Protein AF-A0A0B6YJW4-F1 (afdb_monomer_lite)

Radius of gyration: 11.22 Å; chains: 1; bounding box: 26×23×28 Å

Structure (mmCIF, N/CA/C/O backbone):
data_AF-A0A0B6YJW4-F1
#
_entry.id   AF-A0A0B6YJW4-F1
#
loop_
_atom_site.group_PDB
_atom_site.id
_atom_site.type_symbol
_atom_site.label_atom_id
_atom_site.label_alt_id
_atom_site.label_comp_id
_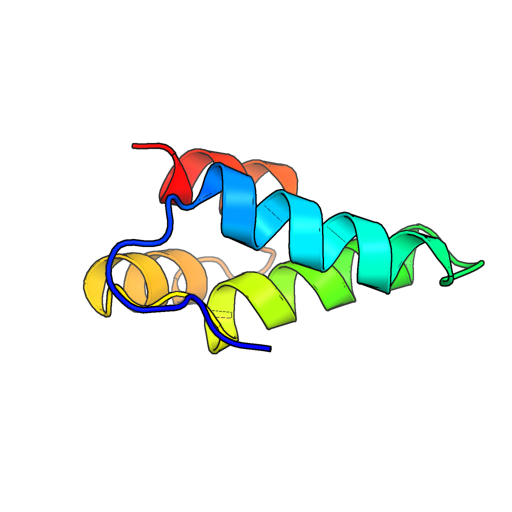atom_site.label_asym_id
_atom_site.label_entity_id
_atom_site.label_seq_id
_atom_site.pdbx_PDB_ins_code
_atom_site.Cartn_x
_atom_site.Cartn_y
_atom_site.Cartn_z
_atom_site.occupancy
_atom_site.B_iso_or_equiv
_atom_site.auth_seq_id
_atom_site.auth_comp_id
_atom_site.auth_asym_id
_atom_site.auth_atom_id
_atom_site.pdbx_PDB_model_num
ATOM 1 N N . PHE A 1 1 ? 9.687 0.879 4.960 1.00 74.50 1 PHE A N 1
ATOM 2 C CA . PHE A 1 1 ? 8.933 2.138 4.853 1.00 74.50 1 PHE A CA 1
ATOM 3 C C . PHE A 1 1 ? 7.522 1.841 5.321 1.00 74.50 1 PHE A C 1
ATOM 5 O O . PHE A 1 1 ? 6.942 0.892 4.813 1.00 74.50 1 PHE A O 1
ATOM 12 N N . LYS A 1 2 ? 7.040 2.530 6.356 1.00 85.44 2 LYS A N 1
ATOM 13 C CA . LYS A 1 2 ? 5.694 2.360 6.922 1.00 85.44 2 LYS A CA 1
ATOM 14 C C . LYS A 1 2 ? 5.095 3.747 7.123 1.00 85.44 2 LYS A C 1
ATOM 16 O O . LYS A 1 2 ? 5.858 4.676 7.391 1.00 85.44 2 LYS A O 1
ATOM 21 N N . GLN A 1 3 ? 3.779 3.858 7.009 1.00 86.69 3 GLN A N 1
ATOM 22 C CA . GLN A 1 3 ? 3.057 5.098 7.257 1.00 86.69 3 GLN A CA 1
ATOM 23 C C . GLN A 1 3 ? 3.259 5.538 8.712 1.00 86.69 3 GLN A C 1
ATOM 25 O O . GLN A 1 3 ? 3.086 4.747 9.648 1.00 86.69 3 GLN A O 1
ATOM 30 N N . LYS A 1 4 ? 3.659 6.794 8.911 1.00 88.50 4 LYS A N 1
ATOM 31 C CA . LYS A 1 4 ? 3.897 7.370 10.239 1.00 88.50 4 LYS A CA 1
ATOM 32 C C . LYS A 1 4 ? 2.579 7.683 10.963 1.00 88.50 4 LYS A C 1
ATOM 34 O O . LYS A 1 4 ? 1.524 7.799 10.336 1.00 88.50 4 LYS A O 1
ATOM 39 N N . PRO A 1 5 ? 2.604 7.847 12.299 1.00 85.31 5 PRO A N 1
ATOM 40 C CA . PRO A 1 5 ? 1.436 8.322 13.027 1.00 85.31 5 PRO A CA 1
ATOM 41 C C . PRO A 1 5 ? 0.977 9.691 12.511 1.00 85.31 5 PRO A C 1
ATOM 43 O O . PRO A 1 5 ? 1.804 10.586 12.355 1.00 85.31 5 PRO A O 1
ATOM 46 N N . CYS A 1 6 ? -0.327 9.832 12.246 1.00 85.06 6 CYS A N 1
ATOM 47 C CA . CYS A 1 6 ? -0.951 11.047 11.702 1.00 85.06 6 CYS A CA 1
ATOM 48 C C . CYS A 1 6 ? -0.431 11.478 10.316 1.00 85.06 6 CYS A C 1
ATOM 50 O O . CYS A 1 6 ? -0.622 12.622 9.920 1.00 85.06 6 CYS A O 1
ATOM 52 N N . GLU A 1 7 ? 0.248 10.591 9.586 1.00 86.75 7 GLU A N 1
ATOM 53 C CA . GLU A 1 7 ? 0.647 10.858 8.207 1.00 86.75 7 GLU A CA 1
ATOM 54 C C . GLU A 1 7 ? -0.504 10.557 7.255 1.00 86.75 7 GLU A C 1
ATOM 56 O O . GLU A 1 7 ? -0.999 9.430 7.214 1.00 86.75 7 GLU A O 1
ATOM 61 N N . ASP A 1 8 ? -0.881 11.551 6.455 1.00 87.44 8 ASP A N 1
ATOM 62 C CA . ASP A 1 8 ? -1.853 11.376 5.382 1.00 87.44 8 ASP A CA 1
ATOM 63 C C . ASP A 1 8 ? -1.369 10.335 4.373 1.00 87.44 8 ASP A C 1
ATOM 65 O O . ASP A 1 8 ? -0.187 10.296 4.006 1.00 87.44 8 ASP A O 1
ATOM 69 N N . PHE A 1 9 ? -2.295 9.520 3.870 1.00 85.12 9 PHE A N 1
ATOM 70 C CA . PHE A 1 9 ? -1.966 8.473 2.908 1.00 85.12 9 PHE A CA 1
ATOM 71 C C . PHE A 1 9 ? -1.275 9.036 1.656 1.00 85.12 9 PHE A C 1
ATOM 73 O O . PHE A 1 9 ? -0.264 8.495 1.215 1.00 85.12 9 PHE A O 1
ATOM 80 N N . SER A 1 10 ? -1.718 10.190 1.150 1.00 84.62 10 SER A N 1
ATOM 81 C CA . SER A 1 10 ? -1.099 10.873 0.006 1.00 84.62 10 SER A CA 1
ATOM 82 C C . SER A 1 10 ? 0.371 11.232 0.248 1.00 84.62 10 SER A C 1
ATOM 84 O O . SER A 1 10 ? 1.199 11.148 -0.661 1.00 84.62 10 SER A O 1
ATOM 86 N N . LYS A 1 11 ? 0.731 11.604 1.485 1.00 86.94 11 LYS A N 1
ATOM 87 C CA . LYS A 1 11 ? 2.115 11.922 1.864 1.00 86.94 11 LYS A CA 1
ATOM 88 C C . LYS A 1 11 ? 2.970 10.659 1.942 1.00 86.94 11 LYS A C 1
ATOM 90 O O . LYS A 1 11 ? 4.094 10.652 1.437 1.00 86.94 11 LYS A O 1
ATOM 95 N N . PHE A 1 12 ? 2.413 9.587 2.500 1.00 88.56 12 PHE A N 1
ATOM 96 C CA . PHE A 1 12 ? 3.034 8.267 2.508 1.00 88.56 12 PHE A CA 1
ATOM 97 C C . PHE A 1 12 ? 3.276 7.745 1.079 1.00 88.56 12 PHE A C 1
ATOM 99 O O . PHE A 1 12 ? 4.404 7.375 0.747 1.00 88.56 12 PHE A O 1
ATOM 106 N N . LEU A 1 13 ? 2.264 7.807 0.206 1.00 85.00 13 LEU A N 1
ATOM 107 C CA . LEU A 1 13 ? 2.339 7.389 -1.196 1.00 85.00 13 LEU A CA 1
ATOM 108 C C . LEU A 1 13 ? 3.394 8.177 -1.977 1.00 85.00 13 LEU A C 1
ATOM 110 O O . LEU A 1 13 ? 4.191 7.585 -2.701 1.00 85.00 13 LEU A O 1
ATOM 114 N N . ARG A 1 14 ? 3.464 9.500 -1.789 1.00 84.69 14 ARG A N 1
ATOM 115 C CA . ARG A 1 14 ? 4.496 10.332 -2.422 1.00 84.69 14 ARG A CA 1
ATOM 116 C C . ARG A 1 14 ? 5.904 9.909 -1.999 1.00 84.69 14 ARG A C 1
ATOM 118 O O . ARG A 1 14 ? 6.810 9.876 -2.826 1.00 84.69 14 ARG A O 1
ATOM 125 N N . GLY A 1 15 ? 6.086 9.541 -0.729 1.00 83.31 15 GLY A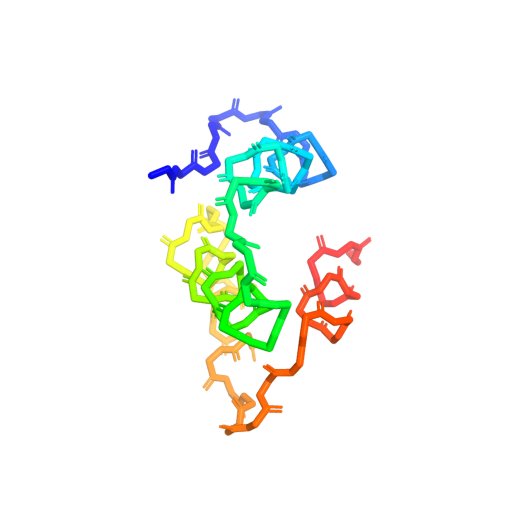 N 1
ATOM 126 C CA . GLY A 1 15 ? 7.340 8.969 -0.233 1.00 83.31 15 GLY A CA 1
ATOM 127 C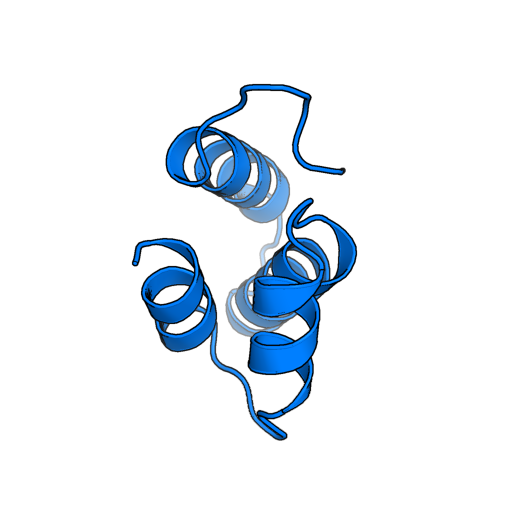 C . GLY A 1 15 ? 7.695 7.645 -0.916 1.00 83.31 15 GLY A C 1
ATOM 128 O O . GLY A 1 15 ? 8.849 7.440 -1.285 1.00 83.31 15 GLY A O 1
ATOM 129 N N . LEU A 1 16 ? 6.705 6.777 -1.143 1.00 83.50 16 LEU A N 1
ATOM 130 C CA . LEU A 1 16 ? 6.895 5.526 -1.883 1.00 83.50 16 LEU A CA 1
ATOM 131 C C . LEU A 1 16 ? 7.258 5.766 -3.352 1.00 83.50 16 LEU A C 1
ATOM 133 O O . LEU A 1 16 ? 8.186 5.137 -3.849 1.00 83.50 16 LEU A O 1
ATOM 137 N N . GLN A 1 17 ? 6.584 6.699 -4.024 1.00 78.12 17 GLN A N 1
ATOM 138 C CA . GLN A 1 17 ? 6.871 7.059 -5.416 1.00 78.12 17 GLN A CA 1
ATOM 139 C C . GLN A 1 17 ? 8.269 7.664 -5.579 1.00 78.12 17 GLN A C 1
ATOM 141 O O . GLN A 1 17 ? 8.966 7.326 -6.528 1.00 78.12 17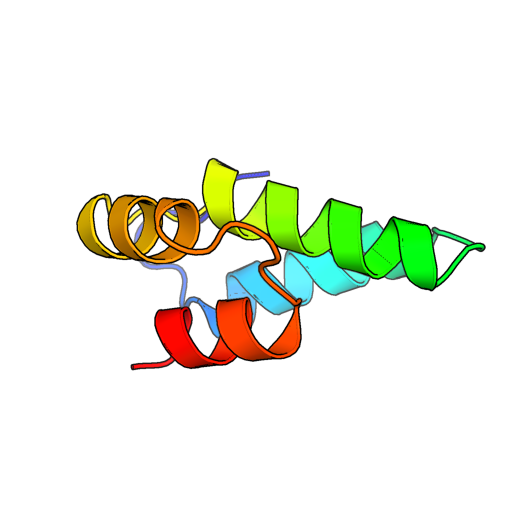 GLN A O 1
ATOM 146 N N . MET A 1 18 ? 8.726 8.507 -4.646 1.00 78.75 18 MET A N 1
ATOM 147 C CA . MET A 1 18 ? 10.098 9.033 -4.698 1.00 78.75 18 MET A CA 1
ATOM 148 C C . MET A 1 18 ? 11.160 7.947 -4.482 1.00 78.75 18 MET A C 1
ATOM 150 O O . MET A 1 18 ? 12.232 8.023 -5.073 1.00 78.75 18 MET A O 1
ATOM 154 N N . LEU A 1 19 ? 10.877 6.933 -3.657 1.00 72.12 19 LEU A N 1
ATOM 155 C CA . LEU A 1 19 ? 11.763 5.773 -3.503 1.00 72.12 19 LEU A CA 1
ATOM 156 C C . LEU A 1 19 ? 11.753 4.880 -4.745 1.00 72.12 19 LEU A C 1
ATOM 158 O O . LEU A 1 19 ? 12.784 4.327 -5.118 1.00 72.12 19 LEU A O 1
ATOM 162 N N . GLY A 1 20 ? 10.587 4.743 -5.370 1.00 66.06 20 GLY A N 1
ATOM 163 C CA . GLY A 1 20 ? 10.392 3.948 -6.569 1.00 66.06 20 GLY A CA 1
ATOM 164 C C . GLY A 1 20 ? 10.902 4.614 -7.852 1.00 66.06 20 GLY A C 1
ATOM 165 O O . GLY A 1 20 ? 11.292 3.905 -8.771 1.00 66.06 20 GLY A O 1
ATOM 166 N N . GLY A 1 21 ? 11.017 5.944 -7.902 1.00 61.31 21 GLY A N 1
ATOM 167 C CA . GLY A 1 21 ? 11.522 6.688 -9.066 1.00 61.31 21 GLY A CA 1
ATOM 168 C C . GLY A 1 21 ? 12.948 6.329 -9.519 1.00 61.31 21 GLY A C 1
ATOM 169 O O . GLY A 1 21 ? 13.366 6.769 -10.583 1.00 61.31 21 GLY A O 1
ATOM 170 N N . TYR A 1 22 ? 13.673 5.509 -8.750 1.00 56.94 22 TYR A N 1
ATOM 171 C CA . TYR A 1 22 ? 14.972 4.928 -9.111 1.00 56.94 22 TYR A CA 1
ATOM 172 C C . TYR A 1 22 ? 14.880 3.523 -9.744 1.00 56.94 22 TYR A C 1
ATOM 174 O O . TYR A 1 22 ? 15.906 2.931 -10.066 1.00 56.94 22 TYR A O 1
ATOM 182 N N . CYS A 1 23 ? 13.682 2.954 -9.907 1.00 57.59 23 CYS A N 1
ATOM 183 C CA . CYS A 1 23 ? 13.483 1.684 -10.604 1.00 57.59 23 CYS A CA 1
ATOM 184 C C . CYS A 1 23 ? 13.363 1.925 -12.112 1.00 57.59 23 CYS A C 1
ATOM 186 O O . CYS A 1 23 ? 12.327 2.379 -12.591 1.00 57.59 23 CYS A O 1
ATOM 188 N N . GLU A 1 24 ? 14.394 1.548 -12.866 1.00 57.16 24 GLU A N 1
ATOM 189 C CA . GLU A 1 24 ? 14.436 1.645 -14.335 1.00 57.16 24 GLU A CA 1
ATOM 190 C C . GLU A 1 24 ? 13.408 0.736 -15.048 1.00 57.16 24 GLU A C 1
ATOM 192 O O . GLU A 1 24 ? 13.175 0.874 -16.246 1.00 57.16 24 GLU A O 1
ATOM 197 N N . LEU A 1 25 ? 12.739 -0.163 -14.315 1.00 64.56 25 LEU A N 1
ATOM 198 C CA . LEU A 1 25 ? 11.723 -1.083 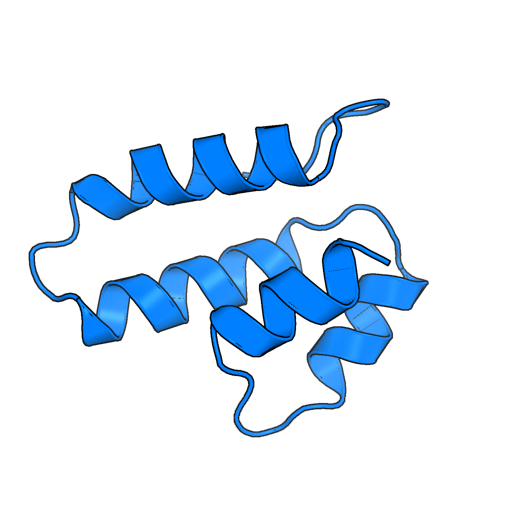-14.832 1.00 64.56 25 LEU A CA 1
ATOM 199 C C . LEU A 1 25 ? 10.340 -0.730 -14.256 1.00 64.56 25 LEU A C 1
ATOM 201 O O . LEU A 1 25 ? 10.001 -1.139 -13.144 1.00 64.56 25 LEU A O 1
ATOM 205 N N . GLN A 1 26 ? 9.532 0.019 -15.017 1.00 66.69 26 GLN A N 1
ATOM 206 C CA . GLN A 1 26 ? 8.212 0.529 -14.594 1.00 66.69 26 GLN A CA 1
ATOM 207 C C . GLN A 1 26 ? 7.231 -0.555 -14.109 1.00 66.69 26 GLN A C 1
ATOM 209 O O . GLN A 1 26 ? 6.435 -0.318 -13.200 1.00 66.69 26 GLN A O 1
ATOM 214 N N . GLU A 1 27 ? 7.278 -1.753 -14.688 1.00 65.94 27 GLU A N 1
ATOM 215 C CA . GLU A 1 27 ? 6.365 -2.840 -14.321 1.00 65.94 27 GLU A CA 1
ATOM 216 C C . GLU A 1 27 ? 6.711 -3.421 -12.939 1.00 65.94 27 GLU A C 1
ATOM 218 O O . GLU A 1 27 ? 5.848 -3.580 -12.071 1.00 65.94 27 GLU A O 1
ATOM 223 N N . HIS A 1 28 ? 8.006 -3.612 -12.670 1.00 71.50 28 HIS A N 1
ATOM 224 C CA . HIS A 1 28 ? 8.493 -3.982 -11.342 1.00 71.50 28 HIS A CA 1
ATOM 225 C C . HIS A 1 28 ? 8.313 -2.851 -10.329 1.00 71.50 28 HIS A C 1
ATOM 227 O O . HIS A 1 28 ? 8.015 -3.116 -9.167 1.00 71.50 28 HIS A O 1
ATOM 233 N N . HIS A 1 29 ? 8.432 -1.595 -10.765 1.00 79.94 29 HIS A N 1
ATOM 234 C CA . HIS A 1 29 ? 8.169 -0.430 -9.931 1.00 79.94 29 HIS A CA 1
ATOM 235 C C . HIS A 1 29 ? 6.748 -0.456 -9.360 1.00 79.94 29 HIS A C 1
ATOM 237 O O . HIS A 1 29 ? 6.577 -0.364 -8.146 1.00 79.94 29 HIS A O 1
ATOM 243 N N . ASN A 1 30 ? 5.732 -0.640 -10.206 1.00 82.50 30 ASN A N 1
ATOM 244 C CA . ASN A 1 30 ? 4.341 -0.609 -9.758 1.00 82.50 30 ASN A CA 1
ATOM 245 C C . ASN A 1 30 ? 4.043 -1.732 -8.762 1.00 82.50 30 ASN A C 1
ATOM 247 O O . ASN A 1 30 ? 3.455 -1.471 -7.713 1.00 82.50 30 ASN A O 1
ATOM 251 N N . ARG A 1 31 ? 4.525 -2.950 -9.033 1.00 83.06 31 ARG A N 1
ATOM 252 C CA . ARG A 1 31 ? 4.373 -4.085 -8.114 1.00 83.06 31 ARG A CA 1
ATOM 253 C C . ARG A 1 31 ? 5.077 -3.843 -6.777 1.00 83.06 31 ARG A C 1
ATOM 255 O O . ARG A 1 31 ? 4.490 -4.065 -5.722 1.00 83.06 31 ARG A O 1
ATOM 262 N N . CYS A 1 32 ? 6.296 -3.304 -6.807 1.00 83.12 32 CYS A N 1
ATOM 263 C CA . CYS A 1 32 ? 7.031 -2.932 -5.599 1.00 83.12 32 CYS A CA 1
ATOM 264 C C . CYS A 1 32 ? 6.299 -1.861 -4.780 1.00 83.12 32 CYS A C 1
ATOM 266 O O . CYS A 1 32 ? 6.276 -1.940 -3.551 1.00 83.12 32 CYS A O 1
ATOM 268 N N . VAL A 1 33 ? 5.697 -0.860 -5.432 1.00 85.38 33 VAL A N 1
ATOM 269 C CA . VAL A 1 33 ? 4.913 0.173 -4.742 1.00 85.38 33 VAL A CA 1
ATOM 270 C C . VAL A 1 33 ? 3.653 -0.433 -4.124 1.00 85.38 33 VAL A C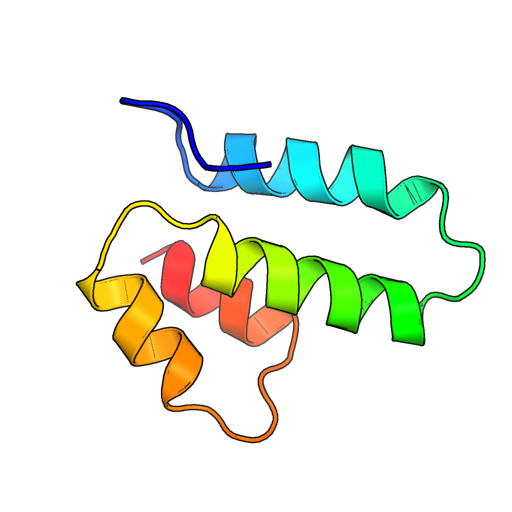 1
ATOM 272 O O . VAL A 1 33 ? 3.380 -0.142 -2.961 1.00 85.38 33 VAL A O 1
ATOM 275 N N . VAL A 1 34 ? 2.938 -1.313 -4.834 1.00 89.31 34 VAL A N 1
ATOM 276 C CA . VAL A 1 34 ? 1.767 -2.036 -4.303 1.00 89.31 34 VAL A CA 1
ATOM 277 C C . VAL A 1 34 ? 2.137 -2.828 -3.050 1.00 89.31 34 VAL A C 1
ATOM 279 O O . VAL A 1 34 ? 1.557 -2.590 -1.990 1.00 89.31 34 VAL A O 1
ATOM 282 N N . ASP A 1 35 ? 3.163 -3.679 -3.113 1.00 88.00 35 ASP A N 1
ATOM 283 C CA . ASP A 1 35 ? 3.631 -4.455 -1.955 1.00 88.00 35 ASP A CA 1
ATOM 284 C C . ASP A 1 35 ? 3.986 -3.546 -0.768 1.00 88.00 35 ASP A C 1
ATOM 286 O O . ASP A 1 35 ? 3.765 -3.876 0.408 1.00 88.00 35 ASP A O 1
ATOM 290 N N . ARG A 1 36 ? 4.526 -2.356 -1.056 1.00 88.00 36 ARG A N 1
ATOM 291 C CA . ARG A 1 36 ? 4.883 -1.376 -0.031 1.00 88.00 36 ARG A CA 1
ATOM 292 C C . ARG A 1 36 ? 3.687 -0.639 0.555 1.00 88.00 36 ARG A C 1
ATOM 294 O O . ARG A 1 36 ? 3.731 -0.316 1.741 1.00 88.00 36 ARG A O 1
ATOM 301 N N . ILE A 1 37 ? 2.631 -0.422 -0.223 1.00 90.12 37 ILE A N 1
ATOM 302 C CA . ILE A 1 37 ? 1.345 0.077 0.268 1.00 90.12 37 ILE A CA 1
ATOM 303 C C . ILE A 1 37 ? 0.729 -0.965 1.207 1.00 90.12 37 ILE A C 1
ATOM 305 O O . ILE A 1 37 ? 0.479 -0.648 2.369 1.00 90.12 37 ILE A O 1
ATOM 309 N N . VAL A 1 38 ? 0.589 -2.222 0.767 1.00 90.94 38 VAL A N 1
ATOM 310 C CA . VAL A 1 38 ? -0.024 -3.305 1.563 1.00 90.94 38 VAL A CA 1
ATOM 311 C C . VAL A 1 38 ? 0.720 -3.525 2.883 1.00 90.94 38 VAL A C 1
ATOM 313 O O . VAL A 1 38 ? 0.117 -3.573 3.956 1.00 90.94 38 VAL A O 1
ATOM 316 N N . SER A 1 39 ? 2.050 -3.622 2.834 1.00 89.62 39 SER A N 1
ATOM 317 C CA . SER A 1 39 ? 2.868 -3.853 4.034 1.00 89.62 39 SER A CA 1
ATOM 318 C C . SER A 1 39 ? 3.051 -2.612 4.916 1.00 89.62 39 SER A C 1
ATOM 320 O O . SER A 1 39 ? 3.379 -2.733 6.102 1.00 89.62 39 SER A O 1
ATOM 322 N N . GLY A 1 40 ? 2.898 -1.417 4.342 1.00 88.56 40 GLY A N 1
ATOM 323 C CA . GLY A 1 40 ? 3.230 -0.150 4.984 1.00 88.56 40 GLY A CA 1
ATOM 324 C C . GLY A 1 40 ? 2.035 0.640 5.508 1.00 88.56 40 GLY A C 1
ATOM 325 O O . GLY A 1 40 ? 2.245 1.497 6.370 1.00 88.56 40 GLY A O 1
ATOM 326 N N . VAL A 1 41 ? 0.815 0.354 5.039 1.00 90.62 41 VAL A N 1
ATOM 327 C CA . VAL A 1 41 ? -0.411 1.019 5.500 1.00 90.62 41 VAL A CA 1
ATOM 328 C C . VAL A 1 41 ? -0.667 0.719 6.975 1.00 90.62 41 VAL A C 1
ATOM 330 O O . VAL A 1 41 ? -0.506 -0.414 7.452 1.00 90.62 41 VAL A O 1
ATOM 333 N N . ARG A 1 42 ? -1.057 1.751 7.728 1.00 89.38 42 ARG A N 1
ATOM 334 C CA . ARG A 1 42 ? -1.299 1.623 9.169 1.00 89.38 42 ARG A CA 1
ATOM 335 C C . ARG A 1 42 ? -2.657 0.996 9.486 1.00 89.38 42 ARG A C 1
ATOM 337 O O . ARG A 1 42 ? -2.763 0.273 10.473 1.00 89.38 42 ARG A O 1
ATOM 344 N N . SER A 1 43 ? -3.678 1.286 8.680 1.00 89.19 43 SER A N 1
ATOM 345 C CA . SER A 1 43 ? -5.033 0.764 8.875 1.00 89.19 43 SER A CA 1
ATOM 346 C C . SER A 1 43 ? -5.083 -0.736 8.594 1.00 89.19 43 SER A C 1
ATOM 348 O O . SER A 1 43 ? -4.805 -1.181 7.481 1.00 89.19 43 SER A O 1
ATOM 350 N N . GLU A 1 44 ? -5.458 -1.514 9.609 1.00 89.31 44 GLU A N 1
ATOM 351 C CA . GLU A 1 44 ? -5.632 -2.963 9.481 1.00 89.31 44 GLU A CA 1
ATOM 352 C C . GLU A 1 44 ? -6.803 -3.308 8.550 1.00 89.31 44 GLU A C 1
ATOM 354 O O . GLU A 1 44 ? -6.729 -4.277 7.799 1.00 89.31 44 GLU A O 1
ATOM 359 N N . THR A 1 45 ? -7.858 -2.488 8.550 1.00 90.50 45 THR A N 1
ATOM 360 C CA . THR A 1 45 ? -9.006 -2.637 7.646 1.00 90.50 45 THR A CA 1
ATOM 361 C C . THR A 1 45 ? -8.580 -2.470 6.192 1.00 90.50 45 THR A C 1
ATOM 363 O O . THR A 1 45 ? -8.831 -3.365 5.387 1.00 90.50 45 THR A O 1
ATOM 366 N N . LEU A 1 46 ? -7.849 -1.391 5.879 1.00 90.00 46 LEU A N 1
ATOM 367 C CA . LEU A 1 46 ? -7.334 -1.156 4.527 1.00 90.00 46 LEU A CA 1
ATOM 368 C C . LEU A 1 46 ? -6.375 -2.271 4.109 1.00 90.00 46 LEU A C 1
ATOM 370 O O . LEU A 1 46 ? -6.472 -2.784 3.000 1.00 90.00 46 LEU A O 1
ATOM 374 N N . ARG A 1 47 ? -5.485 -2.717 5.008 1.00 91.94 47 ARG A N 1
ATOM 375 C CA . ARG A 1 47 ? -4.570 -3.830 4.717 1.00 91.94 47 ARG A CA 1
ATOM 376 C C . ARG A 1 47 ? -5.326 -5.094 4.313 1.00 91.94 47 ARG A C 1
ATOM 378 O O . ARG A 1 47 ? -4.966 -5.714 3.317 1.00 91.94 47 ARG A O 1
ATOM 385 N N . LYS A 1 48 ? -6.370 -5.458 5.061 1.00 90.69 48 LYS A N 1
ATOM 386 C CA . LYS A 1 48 ? -7.201 -6.629 4.753 1.00 90.69 48 LYS A CA 1
ATOM 387 C C . LYS A 1 48 ? -7.954 -6.476 3.435 1.00 90.69 48 LYS A C 1
ATOM 389 O O . LYS A 1 48 ? -8.028 -7.442 2.686 1.00 90.69 48 LYS A O 1
ATOM 394 N N . GLN A 1 49 ? -8.475 -5.284 3.140 1.00 90.31 49 GLN A N 1
ATOM 395 C CA . GLN A 1 49 ? -9.125 -5.009 1.856 1.00 90.31 49 GLN A CA 1
ATOM 396 C C . GLN A 1 49 ? -8.144 -5.174 0.695 1.00 90.31 49 GLN A C 1
ATOM 398 O O . GLN A 1 49 ? -8.442 -5.900 -0.246 1.00 90.31 49 GLN A O 1
ATOM 403 N N . LEU A 1 50 ? -6.948 -4.588 0.792 1.00 90.69 50 LEU A N 1
ATOM 404 C CA . LEU A 1 50 ? -5.915 -4.703 -0.240 1.00 90.69 50 LEU A CA 1
ATOM 405 C C . LEU A 1 50 ? -5.471 -6.159 -0.461 1.00 90.69 50 LEU A C 1
ATOM 407 O O . LEU A 1 50 ? -5.308 -6.586 -1.597 1.00 90.69 50 LEU A O 1
ATOM 411 N N . GLN A 1 51 ? -5.317 -6.942 0.611 1.00 90.25 51 GLN A N 1
ATOM 412 C CA . GLN A 1 51 ? -4.970 -8.369 0.530 1.00 90.25 51 GLN A CA 1
ATOM 413 C C . GLN A 1 51 ? -6.073 -9.241 -0.093 1.00 90.25 51 GLN A C 1
ATOM 415 O O . GLN A 1 51 ? -5.804 -10.380 -0.463 1.00 90.25 51 GLN A O 1
ATOM 420 N N . GLY A 1 52 ? -7.303 -8.730 -0.202 1.00 88.25 52 GLY A N 1
ATOM 421 C CA . GLY A 1 52 ? -8.420 -9.425 -0.840 1.00 88.25 52 GLY A CA 1
ATOM 422 C C . GLY A 1 52 ? -8.365 -9.438 -2.371 1.00 88.25 52 GLY A C 1
ATOM 423 O O . GLY A 1 52 ? -9.139 -10.166 -2.988 1.00 88.25 52 GLY A O 1
ATOM 424 N N . PHE A 1 53 ? -7.468 -8.663 -2.987 1.00 86.06 53 PHE A N 1
ATOM 425 C CA . PHE A 1 53 ? -7.331 -8.574 -4.440 1.00 86.06 53 PHE A CA 1
ATOM 426 C C . PHE A 1 53 ? -6.151 -9.438 -4.931 1.00 86.06 53 PHE A C 1
ATOM 428 O O . PHE A 1 53 ? -5.005 -9.130 -4.599 1.00 86.06 53 PHE A O 1
ATOM 435 N N . PRO A 1 54 ? -6.395 -10.505 -5.718 1.00 76.81 54 PRO A N 1
ATOM 436 C CA . PRO A 1 54 ? -5.340 -11.414 -6.180 1.00 76.81 54 PRO A CA 1
ATOM 437 C C . PRO A 1 54 ? -4.376 -10.776 -7.195 1.00 76.81 54 PRO A C 1
ATOM 439 O O . PRO A 1 54 ? -3.192 -11.098 -7.173 1.00 76.81 54 PRO A O 1
ATOM 442 N N . ASP A 1 55 ? -4.858 -9.827 -8.005 1.00 84.75 55 ASP A N 1
ATOM 443 C CA . ASP A 1 55 ? -4.081 -9.090 -9.015 1.00 84.75 55 ASP A CA 1
ATOM 444 C C . ASP A 1 55 ? -4.176 -7.577 -8.769 1.00 84.75 55 ASP A C 1
ATOM 446 O O . ASP A 1 55 ? -4.607 -6.804 -9.623 1.00 84.75 55 ASP A O 1
ATOM 450 N N . LEU A 1 56 ? -3.848 -7.153 -7.546 1.00 86.88 56 LEU A N 1
ATOM 451 C CA . LEU A 1 56 ? -3.976 -5.758 -7.135 1.00 86.88 56 LEU A CA 1
ATOM 452 C C . LEU A 1 56 ? -3.050 -4.839 -7.946 1.00 86.88 56 LEU A C 1
ATOM 454 O O . LEU A 1 56 ? -1.826 -4.867 -7.792 1.00 86.88 56 LEU A O 1
ATOM 458 N N . GLU A 1 57 ? -3.641 -3.957 -8.748 1.00 87.62 57 GLU A N 1
ATOM 459 C CA . GLU A 1 57 ? -2.896 -2.922 -9.457 1.00 87.62 57 GLU A CA 1
ATOM 460 C C . GLU A 1 57 ? -2.652 -1.684 -8.583 1.00 87.62 57 GLU A C 1
ATOM 462 O O . GLU A 1 57 ? -3.423 -1.357 -7.676 1.00 87.62 57 GLU A O 1
ATOM 467 N N . LEU A 1 58 ? -1.601 -0.919 -8.905 1.00 84.19 58 LEU A N 1
ATOM 468 C CA . LEU A 1 58 ? -1.248 0.304 -8.174 1.00 84.19 58 LEU A CA 1
ATOM 469 C C . LEU A 1 58 ? -2.407 1.302 -8.101 1.00 84.19 58 LEU A C 1
ATOM 471 O O . LEU A 1 58 ? -2.638 1.900 -7.054 1.00 84.19 58 LEU A O 1
ATOM 475 N N . ARG A 1 59 ? -3.153 1.470 -9.195 1.00 85.31 59 ARG A N 1
ATOM 476 C CA . ARG A 1 59 ? -4.297 2.385 -9.232 1.00 85.31 59 ARG A CA 1
ATOM 477 C C . ARG A 1 59 ? -5.375 1.981 -8.225 1.00 85.31 59 ARG A C 1
ATOM 479 O O . ARG A 1 59 ? -5.812 2.821 -7.446 1.00 85.31 59 ARG A O 1
ATOM 486 N N . GLN A 1 60 ? -5.738 0.701 -8.202 1.00 86.56 60 GLN A N 1
ATOM 487 C CA . GLN A 1 60 ? -6.736 0.162 -7.278 1.00 86.56 60 GLN A CA 1
ATOM 488 C C . GLN A 1 60 ? -6.273 0.290 -5.824 1.00 86.56 60 GLN A C 1
ATOM 490 O O . GLN A 1 60 ? -7.041 0.700 -4.960 1.00 86.56 60 GLN A O 1
ATOM 495 N N . ALA A 1 61 ? -4.993 0.010 -5.555 1.00 87.31 61 ALA A N 1
ATOM 496 C CA . ALA A 1 61 ? -4.423 0.162 -4.220 1.00 87.31 61 ALA A CA 1
ATOM 497 C C . ALA A 1 61 ? -4.509 1.611 -3.708 1.00 87.31 61 ALA A C 1
ATOM 499 O O . ALA A 1 61 ? -4.754 1.837 -2.523 1.00 87.31 61 ALA A O 1
ATOM 500 N N . VAL A 1 62 ? -4.317 2.592 -4.597 1.00 86.75 62 VAL A N 1
ATOM 501 C CA . VAL A 1 62 ? -4.445 4.018 -4.269 1.00 86.75 62 VAL A CA 1
ATOM 502 C C . VAL A 1 62 ? -5.901 4.410 -4.040 1.00 86.75 62 VAL A C 1
ATOM 504 O O . VAL A 1 62 ? -6.164 5.108 -3.064 1.00 86.75 62 VAL A O 1
ATOM 507 N N . GLU A 1 63 ? -6.828 3.955 -4.886 1.00 87.19 63 GLU A N 1
ATOM 508 C CA . GLU A 1 63 ? -8.267 4.222 -4.743 1.00 87.19 63 GLU A CA 1
ATOM 509 C C . GLU A 1 63 ? -8.788 3.707 -3.391 1.00 87.19 63 GLU A C 1
ATOM 511 O O . GLU A 1 63 ? -9.312 4.496 -2.611 1.00 87.19 63 GLU A O 1
ATOM 516 N N . VAL A 1 64 ? -8.505 2.445 -3.041 1.00 87.31 64 VAL A N 1
ATOM 517 C CA . VAL A 1 64 ? -8.908 1.832 -1.756 1.00 87.31 64 VAL A CA 1
ATOM 518 C C . VAL A 1 64 ? -8.381 2.600 -0.541 1.00 87.31 64 VAL A C 1
ATOM 520 O O . VAL A 1 64 ? -9.031 2.647 0.494 1.00 87.31 64 VAL A O 1
ATOM 523 N N . CYS A 1 65 ? -7.187 3.185 -0.636 1.00 84.06 65 CYS A N 1
ATOM 524 C CA . CYS A 1 65 ? -6.559 3.888 0.485 1.00 84.06 65 CYS A CA 1
ATOM 525 C C . CYS A 1 65 ? -6.863 5.393 0.535 1.00 84.06 65 CYS A C 1
ATOM 527 O O . CYS A 1 65 ? -6.362 6.073 1.433 1.00 84.06 65 CYS A O 1
ATOM 529 N N . SER A 1 66 ? -7.598 5.914 -0.450 1.00 77.88 66 SER A N 1
ATOM 530 C CA . SER A 1 66 ? -7.968 7.332 -0.551 1.00 77.88 66 SER A CA 1
ATOM 531 C C . SER A 1 66 ? -9.435 7.599 -0.186 1.00 77.88 66 SER A C 1
ATOM 533 O O . SER A 1 66 ? -9.824 8.766 -0.145 1.00 77.88 66 SER A O 1
ATOM 535 N N . GLU A 1 67 ? -10.219 6.545 0.072 1.00 61.03 67 GLU A N 1
ATOM 536 C CA . GLU A 1 67 ? -11.547 6.583 0.713 1.00 61.03 67 GLU A CA 1
ATOM 537 C C . GLU A 1 67 ? -11.447 6.742 2.239 1.00 61.03 67 GLU A C 1
ATOM 539 O O . GLU A 1 67 ? -12.288 7.482 2.800 1.00 61.03 67 GLU A O 1
#

Sequence (67 aa):
FKQKPCEDFSKFLRGLQMLGGYCELQEHHNRCVVDRIVSGVRSETLRKQLQGFPDLELRQAVEVCSE

Secondary structure (DSSP, 8-state):
--PPTT--HHHHHHHHHHHHTT-S-HHHHHHHHHHHHHHH-S-HHHHHHHHT-TT--HHHHHHHTT-

pLDDT: mean 82.5, std 9.26, range [56.94, 91.94]

Foldseek 3Di:
DAADVPRQPVNVLVVLVVVLVPPPDVVVSFVSSLVCLLVRYPDPVLNVVSVVDPPDTSVNNVVSRVD

Organism: NCBI:txid1028688